Protein AF-A0A3D5KEW7-F1 (afdb_monomer_lite)

pLDDT: mean 95.37, std 3.79, range [74.56, 98.12]

Secondary structure (DSSP, 8-state):
-EEEEE-TTS-EEEEE--TT-S--------S--GGG--STTTT-

Radius of gyration: 16.1 Å; chains: 1; bounding box: 35×26×38 Å

Structure (mmCIF, N/CA/C/O backbone):
data_AF-A0A3D5KEW7-F1
#
_entry.id   AF-A0A3D5KEW7-F1
#
loop_
_atom_site.group_PDB
_atom_site.id
_atom_site.type_symbol
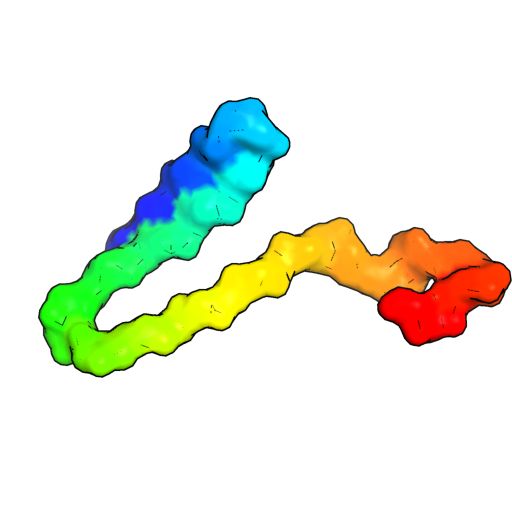_atom_site.label_atom_id
_atom_site.label_alt_id
_atom_site.label_comp_id
_atom_site.label_asym_id
_atom_site.label_entity_id
_atom_site.label_seq_id
_atom_site.pdbx_PDB_ins_code
_atom_site.Cartn_x
_atom_site.Cartn_y
_atom_site.Cartn_z
_atom_site.occupancy
_atom_site.B_iso_or_equiv
_atom_site.auth_seq_id
_atom_site.auth_comp_id
_atom_site.auth_asym_id
_atom_site.auth_atom_id
_atom_site.pdbx_PDB_model_num
ATOM 1 N N . MET A 1 1 ? -16.171 5.866 4.917 1.00 74.56 1 MET A N 1
ATOM 2 C CA . MET A 1 1 ? -15.847 7.141 4.219 1.00 74.56 1 MET A CA 1
ATOM 3 C C . MET A 1 1 ? -14.340 7.278 4.282 1.00 74.56 1 MET A C 1
ATOM 5 O O . MET A 1 1 ? -13.799 7.201 5.381 1.00 74.56 1 MET A O 1
ATOM 9 N N . TYR A 1 2 ? -13.663 7.408 3.142 1.00 86.25 2 TYR A N 1
ATOM 10 C CA . TYR A 1 2 ? -12.203 7.489 3.114 1.00 86.25 2 TYR A CA 1
ATOM 11 C C . TYR A 1 2 ? -11.740 8.947 3.209 1.00 86.25 2 TYR A C 1
ATOM 13 O O . TYR A 1 2 ? -12.343 9.842 2.619 1.00 86.25 2 TYR A O 1
ATOM 21 N N . ASN A 1 3 ? -10.659 9.176 3.950 1.00 92.88 3 ASN A N 1
ATOM 22 C CA . ASN A 1 3 ? -9.977 10.459 4.040 1.00 92.88 3 ASN A CA 1
ATOM 23 C C . ASN A 1 3 ? -8.704 10.405 3.197 1.00 92.88 3 ASN A C 1
ATOM 25 O O . ASN A 1 3 ? -7.939 9.444 3.281 1.00 92.88 3 ASN A O 1
ATOM 29 N N . MET A 1 4 ? -8.468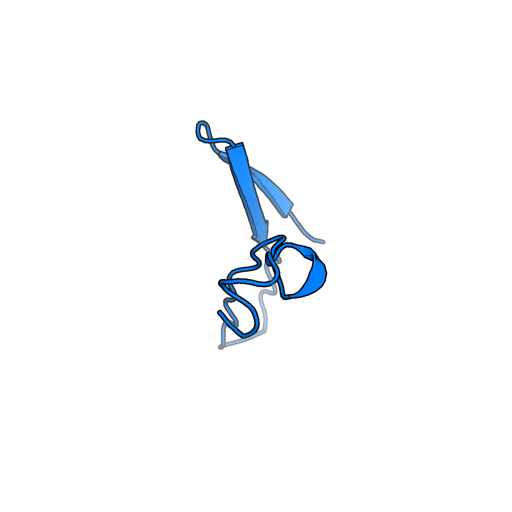 11.452 2.409 1.00 95.62 4 MET A N 1
ATOM 30 C CA . MET A 1 4 ? -7.244 11.622 1.633 1.00 95.62 4 MET A CA 1
ATOM 31 C C . MET A 1 4 ? -6.528 12.890 2.086 1.00 95.62 4 MET A C 1
ATOM 33 O O . MET A 1 4 ? -7.114 13.970 2.095 1.00 95.62 4 MET A O 1
ATOM 37 N N . ILE A 1 5 ? -5.253 12.755 2.437 1.00 97.06 5 ILE A N 1
ATOM 38 C CA . ILE A 1 5 ? -4.388 13.853 2.868 1.00 97.06 5 ILE A CA 1
ATOM 39 C C . ILE A 1 5 ? -3.173 13.886 1.945 1.00 97.06 5 ILE A C 1
ATOM 41 O O . IL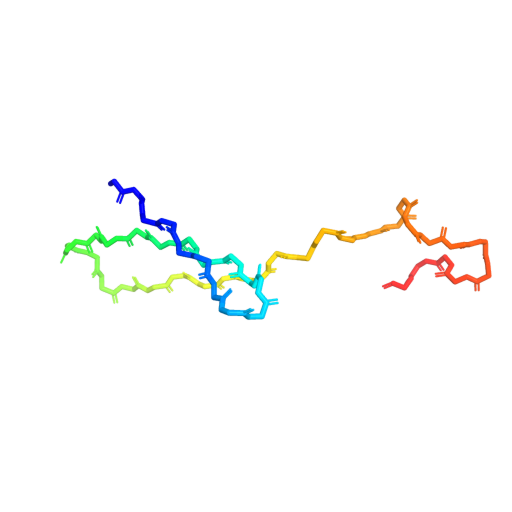E A 1 5 ? -2.614 12.843 1.599 1.00 97.06 5 ILE A O 1
ATOM 45 N N . ARG A 1 6 ? -2.747 15.087 1.551 1.00 97.75 6 ARG A N 1
ATOM 46 C CA . ARG A 1 6 ? -1.487 15.303 0.837 1.00 97.75 6 ARG A CA 1
ATOM 47 C C . ARG A 1 6 ? -0.496 15.982 1.774 1.00 97.75 6 ARG A C 1
ATOM 49 O O . ARG A 1 6 ? -0.783 17.053 2.298 1.00 97.75 6 ARG A O 1
ATOM 56 N N . LEU A 1 7 ? 0.646 15.344 1.999 1.00 97.75 7 LEU A N 1
ATOM 57 C CA . LEU A 1 7 ? 1.724 15.891 2.821 1.00 97.75 7 LEU A CA 1
ATOM 58 C C . LEU A 1 7 ? 2.509 16.963 2.049 1.00 97.75 7 LEU A C 1
ATOM 60 O O . LEU A 1 7 ? 2.416 17.057 0.823 1.00 97.75 7 LEU A O 1
ATOM 64 N N . SER A 1 8 ? 3.319 17.752 2.758 1.00 98.12 8 SER A N 1
ATOM 65 C CA . SER A 1 8 ? 4.133 18.829 2.169 1.00 98.12 8 SER A CA 1
ATOM 66 C C . SER A 1 8 ? 5.141 18.336 1.125 1.00 98.12 8 SER A C 1
ATOM 68 O O . SER A 1 8 ? 5.428 19.048 0.170 1.00 98.12 8 SER A O 1
ATOM 70 N N . ASN A 1 9 ? 5.629 17.100 1.258 1.00 97.25 9 ASN A N 1
ATOM 71 C CA . ASN A 1 9 ? 6.502 16.445 0.277 1.00 97.25 9 ASN A CA 1
ATOM 72 C C . ASN A 1 9 ? 5.742 15.841 -0.922 1.00 97.25 9 ASN A C 1
ATOM 74 O O . ASN A 1 9 ? 6.345 15.197 -1.775 1.00 97.25 9 ASN A O 1
ATOM 78 N N . GLY A 1 10 ? 4.419 16.004 -0.980 1.00 96.62 10 GLY A N 1
ATOM 79 C CA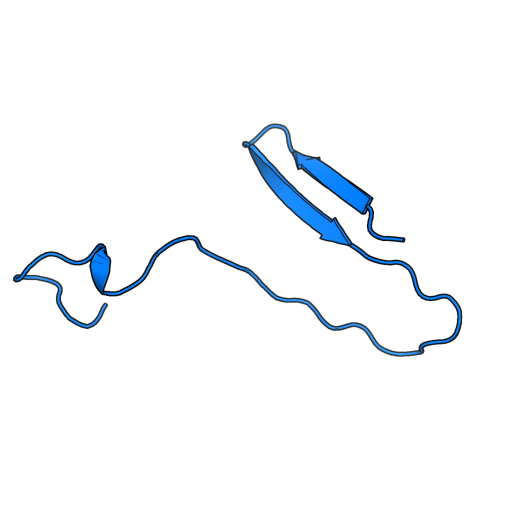 . GLY A 1 10 ? 3.573 15.485 -2.049 1.00 96.62 10 GLY A CA 1
ATOM 80 C C . GLY A 1 10 ? 3.069 14.053 -1.855 1.00 96.62 10 GLY A C 1
ATOM 81 O O . GLY A 1 10 ? 2.259 13.615 -2.673 1.00 96.62 10 GLY A O 1
ATOM 82 N N . LEU A 1 11 ? 3.468 13.343 -0.789 1.00 97.38 11 LEU A N 1
ATOM 83 C CA . LEU A 1 11 ? 2.963 11.999 -0.492 1.00 97.38 11 LEU A CA 1
ATOM 84 C C . LEU A 1 11 ? 1.452 12.034 -0.230 1.00 97.38 11 LEU A C 1
ATOM 86 O O . LEU A 1 11 ? 0.952 12.891 0.503 1.00 97.38 11 LEU A O 1
ATOM 90 N N . ARG A 1 12 ? 0.730 11.079 -0.820 1.00 97.56 12 ARG A N 1
ATOM 91 C CA . ARG A 1 12 ? -0.708 10.892 -0.612 1.00 97.56 12 ARG A CA 1
ATOM 92 C C . ARG A 1 12 ? -0.927 9.818 0.444 1.00 97.56 12 ARG A C 1
ATOM 94 O O . ARG A 1 12 ? -0.441 8.702 0.292 1.00 97.56 12 ARG A O 1
ATOM 101 N N . VAL A 1 13 ? -1.684 10.153 1.480 1.00 97.56 13 VAL A N 1
ATOM 102 C CA . VAL A 1 13 ? -2.120 9.220 2.519 1.00 97.56 13 VAL A CA 1
ATOM 103 C C . VAL A 1 13 ? -3.622 9.041 2.374 1.00 97.56 13 VAL A C 1
ATOM 105 O O . VAL A 1 13 ? -4.370 10.016 2.440 1.00 97.56 13 VAL A O 1
ATOM 108 N N . VAL A 1 14 ? -4.054 7.802 2.162 1.00 96.94 14 VAL A N 1
ATOM 109 C CA . VAL A 1 14 ? -5.469 7.426 2.127 1.00 96.94 14 VAL A CA 1
ATOM 110 C C . VAL A 1 14 ? -5.735 6.532 3.328 1.00 96.94 14 VAL A C 1
ATOM 112 O O . VAL A 1 14 ? -5.029 5.549 3.533 1.00 96.94 14 VAL A O 1
ATOM 115 N N . ILE A 1 15 ? -6.727 6.892 4.136 1.00 96.25 15 ILE A N 1
ATOM 116 C CA . ILE A 1 15 ? -7.093 6.152 5.343 1.00 96.25 15 ILE A CA 1
ATOM 117 C C . ILE A 1 15 ? -8.607 6.064 5.469 1.00 96.25 15 ILE A C 1
ATOM 119 O O . ILE A 1 15 ? -9.332 7.011 5.163 1.00 96.25 15 ILE A O 1
ATOM 123 N N . GLU A 1 16 ? -9.086 4.937 5.974 1.00 96.12 16 GLU A N 1
ATOM 124 C CA . GLU A 1 16 ? -10.472 4.761 6.379 1.00 96.12 16 GLU A CA 1
ATOM 125 C C . GLU A 1 16 ? -10.517 4.344 7.848 1.00 96.12 16 GLU A C 1
ATOM 127 O O . GLU A 1 16 ? -9.844 3.402 8.262 1.00 96.12 16 GLU A O 1
ATOM 132 N N . LYS A 1 17 ? -11.300 5.075 8.649 1.00 93.75 17 LYS A N 1
ATOM 133 C CA . LYS A 1 17 ? -11.554 4.718 10.044 1.00 93.75 17 LYS A CA 1
ATOM 134 C C . LYS A 1 17 ? -12.783 3.820 10.099 1.00 93.75 17 LYS A C 1
ATOM 136 O O . LYS A 1 17 ? -13.859 4.226 9.665 1.00 93.75 17 LYS A O 1
ATOM 141 N N . ILE A 1 18 ? -12.616 2.631 10.667 1.00 95.81 18 ILE A N 1
ATOM 142 C CA . ILE A 1 18 ? -13.694 1.668 10.884 1.00 95.81 18 ILE A CA 1
ATOM 143 C C . ILE A 1 18 ? -13.710 1.347 12.379 1.00 95.81 18 ILE A C 1
ATOM 145 O O . ILE A 1 18 ? -12.813 0.681 12.880 1.00 95.81 18 ILE A O 1
ATOM 149 N N . ASP A 1 19 ? -14.696 1.859 13.116 1.00 95.69 19 ASP A N 1
ATOM 150 C CA . ASP A 1 19 ? -14.653 1.867 14.590 1.00 95.69 19 ASP A CA 1
ATOM 151 C C . ASP A 1 19 ? -14.758 0.474 15.237 1.00 95.69 19 ASP A C 1
ATOM 153 O O . ASP A 1 19 ? -14.341 0.286 16.377 1.00 95.69 19 ASP A O 1
ATOM 157 N N . TYR A 1 20 ? -15.318 -0.508 14.527 1.00 96.62 20 TYR A N 1
ATOM 158 C CA . TYR A 1 20 ? -15.619 -1.837 15.069 1.00 96.62 20 TYR A CA 1
ATOM 159 C C . TYR A 1 20 ? -14.571 -2.914 14.743 1.00 96.62 20 TYR A C 1
ATOM 161 O O . TYR A 1 20 ? -14.698 -4.043 15.223 1.00 96.62 20 TYR A O 1
ATOM 169 N N . VAL A 1 21 ? -13.537 -2.610 13.948 1.00 96.81 21 VAL A N 1
ATOM 170 C CA . VAL A 1 21 ? -12.453 -3.568 13.653 1.00 96.81 21 VAL A CA 1
ATOM 171 C C . VAL A 1 21 ? -11.324 -3.452 14.678 1.00 96.81 21 VAL A C 1
ATOM 173 O O . VAL A 1 21 ? -11.063 -2.384 15.224 1.00 96.81 21 VAL A O 1
ATOM 176 N N . ARG A 1 22 ? -10.636 -4.567 14.947 1.00 96.69 22 ARG A N 1
ATOM 177 C CA . ARG A 1 22 ? -9.525 -4.651 15.922 1.00 96.69 22 ARG A CA 1
ATOM 178 C C . ARG A 1 22 ? -8.163 -4.899 15.268 1.00 96.69 22 ARG A C 1
ATOM 180 O O . ARG A 1 22 ? -7.219 -5.312 15.932 1.00 96.69 22 ARG A O 1
ATOM 187 N N . SER A 1 23 ? -8.078 -4.680 13.962 1.00 97.00 23 SER A N 1
ATOM 188 C CA . SER A 1 23 ? -6.883 -4.885 13.149 1.00 97.00 23 SER A CA 1
ATOM 189 C C . SER A 1 23 ? -6.728 -3.745 12.154 1.00 97.00 23 SER A C 1
ATOM 191 O O . SER A 1 23 ? -7.705 -3.090 11.793 1.00 97.00 23 SER A O 1
ATOM 193 N N . VAL A 1 24 ? -5.506 -3.552 11.669 1.00 96.62 24 VAL A N 1
ATOM 194 C CA . VAL A 1 24 ? -5.184 -2.585 10.620 1.00 96.62 24 VAL A CA 1
ATOM 195 C C . VAL A 1 24 ? -4.432 -3.288 9.493 1.00 96.62 24 VAL A C 1
ATOM 197 O O . VAL A 1 24 ? -3.658 -4.209 9.744 1.00 96.62 24 VAL A O 1
ATOM 200 N N . SER A 1 25 ? -4.669 -2.853 8.258 1.00 96.56 25 SER A N 1
ATOM 201 C CA . SER A 1 25 ? -3.853 -3.194 7.092 1.00 96.56 25 SER A CA 1
ATOM 202 C C . SER A 1 25 ? -3.190 -1.919 6.590 1.00 96.56 25 SER A C 1
ATOM 204 O O . SER A 1 25 ? -3.837 -0.873 6.519 1.00 96.56 25 SER A O 1
ATOM 206 N N . VAL A 1 26 ? -1.902 -1.998 6.271 1.00 97.25 26 VAL A N 1
ATOM 207 C CA . VAL A 1 26 ? -1.122 -0.875 5.747 1.00 97.25 26 VAL A CA 1
ATOM 208 C C . VAL A 1 26 ? -0.345 -1.371 4.539 1.00 97.25 26 VAL A C 1
ATOM 210 O O . VAL A 1 26 ? 0.248 -2.446 4.575 1.00 97.25 26 VAL A O 1
ATOM 213 N N . GLY A 1 27 ? -0.349 -0.577 3.475 1.00 97.25 27 GLY A N 1
ATOM 214 C CA . GLY A 1 27 ? 0.420 -0.835 2.267 1.00 97.25 27 GLY A CA 1
ATOM 215 C C . GLY A 1 27 ? 1.049 0.449 1.751 1.00 97.25 27 GLY A C 1
ATOM 216 O O . GLY A 1 27 ? 0.609 1.553 2.083 1.00 97.25 27 GLY A O 1
ATOM 217 N N . LEU A 1 28 ? 2.086 0.293 0.938 1.00 96.88 28 LEU A N 1
ATOM 218 C CA . LEU A 1 28 ? 2.722 1.385 0.222 1.00 96.88 28 LEU A CA 1
ATOM 219 C C . LEU A 1 28 ? 2.563 1.120 -1.273 1.00 96.88 28 LEU A C 1
ATOM 221 O O . LEU A 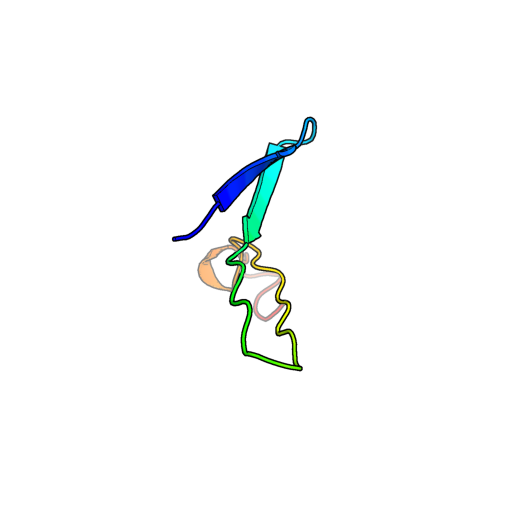1 28 ? 2.940 0.061 -1.766 1.00 96.88 28 LEU A O 1
ATOM 225 N N . TRP A 1 29 ? 1.980 2.084 -1.978 1.00 97.00 29 TRP A N 1
ATOM 226 C CA . TRP A 1 29 ? 1.775 2.013 -3.419 1.00 97.00 29 TRP A CA 1
ATOM 227 C C . TRP A 1 29 ? 2.748 2.958 -4.103 1.00 97.00 29 TRP A C 1
ATOM 229 O O . TRP A 1 29 ? 2.682 4.174 -3.913 1.00 97.00 29 TRP A O 1
ATOM 239 N N . ILE A 1 30 ? 3.642 2.384 -4.900 1.00 95.81 30 ILE A N 1
ATOM 240 C CA . ILE A 1 30 ? 4.547 3.122 -5.776 1.00 95.81 30 ILE A CA 1
ATOM 241 C C . ILE A 1 30 ? 3.975 3.028 -7.180 1.00 95.81 30 ILE A C 1
ATOM 243 O O . ILE A 1 30 ? 3.656 1.941 -7.655 1.00 95.81 30 ILE A O 1
ATOM 247 N N . GLU A 1 31 ? 3.847 4.166 -7.850 1.00 94.69 31 GLU A N 1
ATOM 248 C CA . GLU A 1 31 ? 3.444 4.225 -9.255 1.00 94.69 31 GLU A CA 1
ATOM 249 C C . GLU A 1 31 ? 4.642 3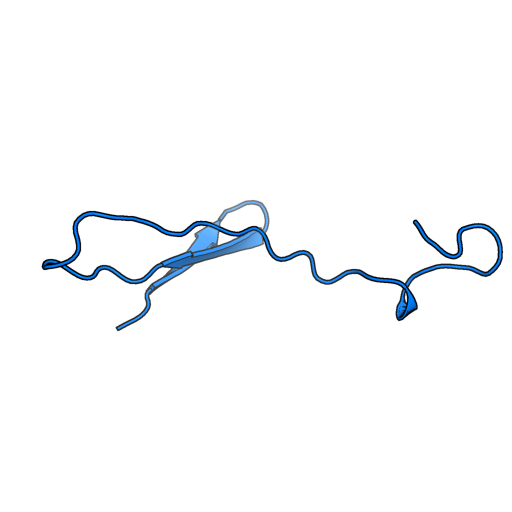.889 -10.161 1.00 94.69 31 GLU A C 1
ATOM 251 O O . GLU A 1 31 ? 5.103 4.716 -10.941 1.00 94.69 31 GLU A O 1
ATOM 256 N N . ASN A 1 32 ? 5.199 2.688 -9.996 1.00 95.00 32 ASN A N 1
ATOM 257 C CA . ASN A 1 32 ? 6.317 2.177 -10.783 1.00 95.00 32 ASN A CA 1
ATOM 258 C C . ASN A 1 32 ? 6.167 0.665 -11.008 1.00 95.00 32 ASN A C 1
ATOM 260 O O . ASN A 1 32 ? 5.474 -0.016 -10.252 1.00 95.00 32 ASN A O 1
ATOM 264 N N . GLY A 1 33 ? 6.819 0.140 -12.040 1.00 94.88 33 GLY A N 1
ATOM 265 C CA . GLY A 1 33 ? 6.864 -1.289 -12.355 1.00 94.88 33 GLY A CA 1
ATOM 266 C C . GLY A 1 33 ? 7.537 -1.525 -13.703 1.00 94.88 33 GLY A C 1
ATOM 267 O O . GLY A 1 33 ? 8.012 -0.571 -14.314 1.00 94.88 33 GLY A O 1
ATOM 268 N N . SER A 1 34 ? 7.509 -2.753 -14.224 1.00 95.69 34 SER A N 1
ATOM 269 C CA . SER A 1 34 ? 8.351 -3.131 -15.373 1.00 95.69 34 SER A CA 1
ATOM 270 C C . SER A 1 34 ? 8.090 -2.404 -16.688 1.00 95.69 34 SER A C 1
ATOM 272 O O . SER A 1 34 ? 8.940 -2.364 -17.566 1.00 95.69 34 SER A O 1
ATOM 274 N N . ARG A 1 35 ? 6.945 -1.730 -16.827 1.00 95.19 35 ARG A N 1
ATOM 275 C CA . ARG A 1 35 ? 6.704 -0.812 -17.955 1.00 95.19 35 ARG A CA 1
ATOM 276 C C . ARG A 1 35 ? 7.635 0.413 -17.935 1.00 95.19 35 ARG A C 1
ATOM 278 O O . ARG A 1 35 ? 7.808 1.062 -18.961 1.00 95.19 35 ARG A O 1
ATOM 285 N N . ASN A 1 36 ? 8.166 0.761 -16.770 1.00 95.56 36 ASN A N 1
ATOM 286 C CA . ASN A 1 36 ? 9.037 1.906 -16.532 1.00 95.56 36 ASN A CA 1
ATOM 287 C C . ASN A 1 36 ? 10.527 1.516 -16.480 1.00 95.56 36 ASN A C 1
ATOM 289 O O . ASN A 1 36 ? 11.367 2.379 -16.228 1.00 95.56 36 ASN A O 1
ATOM 293 N N . GLU A 1 37 ? 10.848 0.244 -16.719 1.00 97.06 37 GLU A N 1
ATOM 294 C CA . GLU A 1 37 ? 12.215 -0.258 -16.848 1.00 97.06 37 GLU A CA 1
ATOM 295 C C . GLU A 1 37 ? 12.764 0.010 -18.267 1.00 97.06 37 GLU A C 1
ATOM 297 O O . GLU A 1 37 ? 12.024 0.097 -19.251 1.00 97.06 37 GLU A O 1
ATOM 302 N N . THR A 1 38 ? 14.081 0.159 -18.372 1.00 96.12 38 THR A N 1
ATOM 303 C CA . THR A 1 38 ? 14.843 0.113 -19.620 1.00 96.12 38 THR A CA 1
ATOM 304 C C . THR A 1 38 ? 15.218 -1.330 -19.967 1.00 96.12 38 THR A C 1
ATOM 306 O O . THR A 1 38 ? 15.014 -2.264 -19.191 1.00 96.12 38 THR A O 1
ATOM 309 N N . VAL A 1 39 ? 15.798 -1.537 -21.151 1.00 95.94 39 VAL A N 1
ATOM 310 C CA . VAL A 1 39 ? 16.272 -2.870 -21.559 1.00 95.94 39 VAL A CA 1
ATOM 311 C C . VAL A 1 39 ? 17.374 -3.368 -20.620 1.00 95.94 39 VAL A C 1
ATOM 313 O O . VAL A 1 39 ? 17.432 -4.553 -20.304 1.00 95.94 39 VAL A O 1
ATOM 316 N N . GLU A 1 40 ? 18.231 -2.464 -20.151 1.00 97.19 40 GLU A N 1
ATOM 317 C CA . GLU A 1 40 ? 19.391 -2.777 -19.318 1.00 97.19 40 GLU A CA 1
ATOM 318 C C . GLU A 1 40 ? 19.019 -3.143 -17.876 1.00 97.19 40 GLU A C 1
ATOM 320 O O . GLU A 1 40 ? 19.808 -3.806 -17.206 1.00 97.19 40 GLU A O 1
ATOM 325 N N . ASN A 1 41 ? 17.849 -2.717 -17.389 1.00 96.12 41 ASN A N 1
ATOM 326 C CA . ASN A 1 41 ? 17.413 -2.928 -16.006 1.00 96.12 41 ASN A CA 1
ATOM 327 C C . ASN A 1 41 ? 16.097 -3.716 -15.888 1.00 96.12 41 ASN A C 1
ATOM 329 O O . ASN A 1 41 ? 15.420 -3.640 -14.866 1.00 96.12 41 ASN A O 1
ATOM 333 N N . ASN A 1 42 ? 15.758 -4.482 -16.924 1.00 94.38 42 ASN A N 1
ATOM 334 C CA . ASN A 1 42 ? 14.564 -5.314 -16.940 1.00 94.38 42 ASN A CA 1
ATOM 335 C C . ASN A 1 42 ? 14.571 -6.327 -15.772 1.00 94.38 42 ASN A C 1
ATOM 337 O O . ASN A 1 42 ? 15.525 -7.095 -15.620 1.00 94.38 42 ASN A O 1
ATOM 341 N N . GLY A 1 43 ? 13.504 -6.332 -14.970 1.00 92.19 43 GLY A N 1
ATOM 342 C CA . GLY A 1 43 ? 13.308 -7.187 -13.800 1.00 92.19 43 GLY A CA 1
ATOM 343 C C . GLY A 1 43 ? 13.683 -6.569 -12.446 1.00 92.19 43 GLY A C 1
ATOM 344 O O . GLY A 1 43 ? 13.832 -7.332 -11.488 1.00 92.19 43 GLY A O 1
ATOM 345 N N . ILE A 1 44 ? 13.858 -5.242 -12.360 1.00 90.94 44 ILE A N 1
ATOM 346 C CA . ILE A 1 44 ? 14.160 -4.489 -11.121 1.00 90.94 44 ILE A CA 1
ATOM 347 C C . ILE A 1 44 ? 12.907 -3.814 -10.554 1.00 90.94 44 ILE A C 1
ATOM 349 O O . ILE A 1 44 ? 12.525 -4.178 -9.417 1.00 90.94 44 ILE A O 1
#

Sequence (44 aa):
MYNMIRLSNGLRVVIEKIDYVRSVSVGLWIENGSRNETVENNGI

Foldseek 3Di:
DWDWDADPVRDIDIDDDDPPDPDDDDDDDDPDDQVPDDPVGHPD